Protein 5C94 (pdb70)

Solvent-accessible surface area: 6819 Å² total; per-residue (Å²): 80,144,66,39,126,93,58,70,95,100,6,103,44,47,135,72,74,69,10,54,0,1,83,58,107,85,114,25,101,44,141,10,90,0,22,33,5,39,20,84,77,45,51,55,20,1,0,0,10,12,94,41,63,92,3,118,14,0,1,18,94,58,113,78,46,84,97,57,96,29,82,3,30,112,48,48,140,21,3,9,114,73,72,164,49,86,81,88,21,43,0,0,15,14,92,135,19,98,97,62,2,58,33,55,2,71,47,56,7,69,136,58,26,65,115,184

Foldseek 3Di:
DVQDDVDDWDWADKDKDWWFWALDPVDRHHIWMWIWIATPNFIDTWKIKDLDQRTFKIWDAGPVRDIDIFGWDRWDWFFWDDDVDTGIMTMTTTPPHDPVRNVVVVVVRVVTTDGD

Sequence (116 aa):
GPLGSNNELMPHGVKTKACVAGVDQAHCSVESKCYYTSISGSSVVAAITSSNPNLKVASFLNEAGNQIYVDLDPPCKFGMKVGDKVEVVYLYFIKNTRSIVRGMMVLGAISNNVVVLQ

Nearest PDB structures (foldseek):
  5c94-assembly1_A-2  TM=1.009E+00  e=5.468E-21  Avian infectious bronchitis virus (strain M41)
  3ee7-assembly2_D  TM=8.877E-01  e=2.334E-08  Severe acute respiratory syndrome-related coronavirus
  5ym8-assembly2_B  TM=8.762E-01  e=4.817E-08  Porcine coronavirus HKU15
  5ym6-assembly1_B  TM=8.555E-01  e=6.570E-08  Porcine coronavirus HKU15
  5ym6-assembly2_C  TM=8.459E-01  e=1.504E-07  Porcine coronavirus HKU15

Organism: Avian infectious bronchitis virus (strain M41) (NCBI:txid11127)

InterPro domains:
  IPR001205 RNA-directed RNA polymerase, C-terminal domain [PF00680] (4425-4705)
  IPR002589 Macro domain [PF01661] (1042-1148)
  IPR002589 Macro domain [PS51154] (1005-1181)
  IPR002589 Macro domain [SM00506] (1017-1149)
  IPR007094 RNA-directed RNA polymerase, catalytic domain [PS50507] (4550-4712)
  IPR008740 Peptidase C30, coronavirus [PF05409] (2810-3098)
  IPR008740 Peptidase C30, coronavirus [PS51442] (2782-3088)
  IPR009003 Peptidase S1, PA c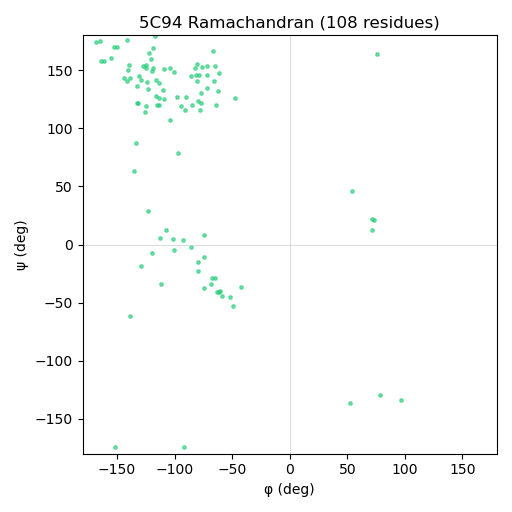lan [SSF50494] (2782-3085)
  IPR009461 Non-structural protein NSP16, coronavirus-like [PF06460] (6330-6630)
  IPR009466 Non-structural protein 14, coronavirus [PF06471] (5471-5988)
  IPR009469 RNA-dependent RNA polymerase, N-terminal, coronavirus [PF06478] (3949-4305)
  IPR013016 Peptidase C16, coronavirus [PF08715] (1176-1477)
  IPR013016 Peptidase C16, coronavirus [PS51124] (1238-1499)
  IPR014822 Non-structural protein NSP9, coronavirus [PF08710] (3675-3785)
  IPR014822 Non-structural protein NSP9, coronavirus [PS51951] (3675-3785)
  IPR014828 Non-structural protein NSP7, coronavirus [PF08716] (3382-3464)
  IPR014828 Non-structural protein NSP7, coronavirus [PS51949] (3382-3464)
  IPR014829 Non-structural protein NSP8, coronavirus [PF08717] (3465-3674)
  IPR014829 Non-structural protein NSP8, coronavirus [PS51950] (3465-3674)
  IPR018995 RNA synthesis protein NSP10, coronavirus [PF09401] (3798-3920)

B-factor: mean 34.85, std 22.35, range [10.0, 167.88]

Radius of gyration: 14.42 Å; Cα contacts (8 Å, |Δi|>4): 240; chains: 1; bounding box: 27×42×38 Å

Secondary structure (DSSP, 8-state):
-TT-BTB----EEEEEEEEEEESSGGG--EEEEEEEEEETTEEEEEEEEES-S---EEEEE-TTS-EEEEEBPPPEEEEEEETTEEEEEEEEEBTT--HHHHHHHHHHHGGGEEE-

CATH classification: 2.40.10.250

Structure (mmCIF, N/CA/C/O backbone):
data_5C94
#
_entry.id   5C94
#
_cell.length_a   123.426
_cell.length_b   123.426
_cell.length_c   123.426
_cell.angle_alpha   90.000
_cell.angle_beta   90.000
_cell.angle_gamma   90.000
#
_symmetry.space_group_name_H-M   'I 4 3 2'
#
loop_
_entity.id
_entity.type
_entity.pdbx_description
1 polymer 'Non-structural protein 9'
2 non-polymer DI(HYDROXYETHYL)ETHER
3 non-polymer GLYCEROL
4 water water
#
loop_
_atom_site.group_PDB
_atom_site.id
_atom_site.type_symbol
_atom_site.label_atom_id
_atom_site.label_alt_id
_atom_site.label_comp_id
_atom_site.label_asym_id
_atom_site.label_entity_id
_atom_site.label_seq_id
_atom_site.pdbx_PDB_ins_code
_atom_site.Cartn_x
_atom_site.Cartn_y
_atom_site.Cartn_z
_atom_site.occupancy
_atom_site.B_iso_or_equiv
_atom_site.auth_seq_id
_atom_site.auth_comp_id
_atom_site.auth_asym_id
_atom_site.auth_atom_id
_atom_site.pdbx_PDB_model_num
ATOM 1 N N . GLY A 1 1 ? 18.475 78.680 86.054 1.00 51.22 -4 GLY A N 1
ATOM 2 C CA . GLY A 1 1 ? 17.162 78.564 85.446 1.00 54.41 -4 GLY A CA 1
ATOM 3 C C . GLY A 1 1 ? 17.148 79.201 84.072 1.00 55.14 -4 GLY A C 1
ATOM 4 O O . GLY A 1 1 ? 18.194 79.640 83.596 1.00 50.61 -4 GLY A O 1
ATOM 5 N N . PRO A 1 2 ? 15.965 79.253 83.433 1.00 58.23 -3 PRO A N 1
ATOM 6 C CA . PRO A 1 2 ? 15.745 79.847 82.106 1.00 52.47 -3 PRO A CA 1
ATOM 7 C C . PRO A 1 2 ? 16.457 81.184 81.861 1.00 48.06 -3 PRO A C 1
ATOM 8 O O . PRO A 1 2 ? 16.921 81.401 80.738 1.00 39.59 -3 PRO A O 1
ATOM 12 N N . LEU A 1 3 ? 16.550 82.051 82.872 1.00 46.46 -2 LEU A N 1
ATOM 13 C CA . LEU A 1 3 ? 17.197 83.355 82.686 1.00 54.92 -2 LEU A CA 1
ATOM 14 C C . LEU A 1 3 ? 18.634 83.416 83.229 1.00 61.06 -2 LEU A C 1
ATOM 15 O O . LEU A 1 3 ? 19.258 84.483 83.220 1.00 60.56 -2 LEU A O 1
ATOM 20 N N . GLY A 1 4 ? 19.146 82.283 83.707 1.00 71.04 -1 GLY A N 1
ATOM 21 C CA . GLY A 1 4 ? 20.574 82.128 83.939 1.00 89.57 -1 GLY A CA 1
ATOM 22 C C . GLY A 1 4 ? 21.139 82.354 85.332 1.00 110.64 -1 GLY A C 1
ATOM 23 O O . GLY A 1 4 ? 20.594 81.867 86.322 1.00 105.69 -1 GLY A O 1
ATOM 24 N N . SER A 1 5 ? 22.242 83.105 85.374 1.00 143.02 0 SER A N 1
ATOM 25 C CA . SER A 1 5 ? 23.130 83.270 86.537 1.00 155.66 0 SER A CA 1
ATOM 26 C C . SER A 1 5 ? 22.865 83.609 88.005 1.00 163.16 0 SER A C 1
ATOM 27 O O . SER A 1 5 ? 23.308 82.899 88.911 1.00 164.81 0 SER A O 1
ATOM 30 N N . ASN A 1 6 ? 22.148 84.706 88.239 1.00 165.05 1 ASN A N 1
ATOM 31 C CA . ASN A 1 6 ? 21.674 85.030 89.579 1.00 164.19 1 ASN A CA 1
ATOM 32 C C . ASN A 1 6 ? 20.191 85.094 89.220 1.00 165.01 1 ASN A C 1
ATOM 33 O O . ASN A 1 6 ? 19.423 85.833 89.838 1.00 167.88 1 ASN A O 1
ATOM 35 N N . ASN A 1 7 ? 19.823 84.314 88.199 1.00 159.23 2 ASN A N 1
ATOM 36 C CA . ASN A 1 7 ? 18.450 84.135 87.748 1.00 151.25 2 ASN A CA 1
ATOM 37 C C . ASN A 1 7 ? 17.833 85.570 87.511 1.00 112.31 2 ASN A C 1
ATOM 38 O O . ASN A 1 7 ? 18.551 86.375 86.906 1.00 110.80 2 ASN A O 1
ATOM 40 N N . GLU A 1 8 ? 16.604 85.965 87.888 1.00 98.39 3 GLU A N 1
ATOM 41 C CA . GLU A 1 8 ? 15.527 85.199 88.503 1.00 86.14 3 GLU A CA 1
ATOM 42 C C . GLU A 1 8 ? 14.134 85.475 87.987 1.00 82.07 3 GLU A C 1
ATOM 43 O O . GLU A 1 8 ? 13.477 84.590 87.437 1.00 82.04 3 GLU A O 1
ATOM 45 N N . LEU A 1 9 ? 13.702 86.720 88.150 1.00 75.12 4 LEU A N 1
ATOM 46 C CA . LEU A 1 9 ? 12.281 87.056 88.107 1.00 63.19 4 LEU A CA 1
ATOM 47 C C . LEU A 1 9 ? 11.868 87.410 86.677 1.00 56.00 4 LEU A C 1
ATOM 48 O O . LEU A 1 9 ? 12.345 88.396 86.113 1.00 58.13 4 LEU A O 1
ATOM 53 N N . MET A 1 10 ? 10.986 86.604 86.085 1.00 43.64 5 MET A N 1
ATOM 54 C CA . MET A 1 10 ? 10.658 86.815 84.678 1.00 49.34 5 MET A CA 1
ATOM 55 C C . MET A 1 10 ? 9.477 87.754 84.476 1.00 48.61 5 MET A C 1
ATOM 56 O O . MET A 1 10 ? 8.397 87.576 85.053 1.00 48.29 5 MET A O 1
ATOM 61 N N . PRO A 1 11 ? 9.702 88.773 83.650 1.00 45.16 6 PRO A N 1
ATOM 62 C CA . PRO A 1 11 ? 8.715 89.785 83.265 1.00 45.25 6 PRO A CA 1
ATOM 63 C C . PRO A 1 11 ? 7.757 89.270 82.183 1.00 45.91 6 PRO A C 1
ATOM 64 O O . PRO A 1 11 ? 8.141 88.476 81.322 1.00 44.67 6 PRO A O 1
ATOM 68 N N . HIS A 1 12 ? 6.509 89.720 82.240 1.00 41.52 7 HIS A N 1
ATOM 69 C CA . HIS A 1 12 ? 5.483 89.207 81.347 1.00 34.93 7 HIS A CA 1
ATOM 70 C C . HIS A 1 12 ? 4.785 90.305 80.560 1.00 33.44 7 HIS A C 1
ATOM 71 O O . HIS A 1 12 ? 4.156 91.210 81.133 1.00 39.84 7 HIS A O 1
ATOM 78 N N . GLY A 1 13 ? 4.903 90.216 79.240 1.00 25.48 8 GLY A N 1
ATOM 79 C CA . GLY A 1 13 ? 4.171 91.082 78.337 1.00 24.90 8 GLY A CA 1
ATOM 80 C C . GLY A 1 13 ? 4.748 92.472 78.287 1.00 24.08 8 GLY A C 1
ATOM 81 O O . GLY A 1 13 ? 5.541 92.856 79.141 1.00 29.43 8 GLY A O 1
ATOM 82 N N . VAL A 1 14 ? 4.365 93.220 77.264 1.00 27.10 9 VAL A N 1
ATOM 83 C CA . VAL A 1 14 ? 4.694 94.631 77.186 1.00 29.75 9 VAL A CA 1
ATOM 84 C C . VAL A 1 14 ? 3.406 95.345 76.847 1.00 32.55 9 VAL A C 1
ATOM 85 O O . VAL A 1 14 ? 2.773 95.044 75.846 1.00 33.08 9 VAL A O 1
ATOM 89 N N . LYS A 1 15 ? 3.008 96.277 77.700 1.00 35.45 10 LYS A N 1
ATOM 90 C CA . LYS A 1 15 ? 1.804 97.046 77.463 1.00 26.32 10 LYS A CA 1
ATOM 91 C C . LYS A 1 15 ? 2.114 98.532 77.337 1.00 27.69 10 LYS A C 1
ATOM 92 O O . LYS A 1 15 ? 3.211 98.991 77.655 1.00 22.77 10 LYS A O 1
ATOM 98 N N . THR A 1 16 ? 1.108 99.273 76.896 1.00 31.73 11 THR A N 1
ATOM 99 C CA . THR A 1 16 ? 1.243 100.667 76.523 1.00 23.67 11 THR A CA 1
ATOM 100 C C . THR A 1 16 ? 0.123 101.480 77.147 1.00 24.58 11 THR A C 1
ATOM 101 O O . THR A 1 16 ? -1.013 101.023 77.179 1.00 25.90 11 THR A O 1
ATOM 105 N N . LYS A 1 17 ? 0.443 102.656 77.690 1.00 25.42 12 LYS A N 1
ATOM 106 C CA . LYS A 1 17 ? -0.599 103.592 78.128 1.00 30.90 12 LYS A CA 1
ATOM 107 C C . LYS A 1 17 ? -0.050 105.024 78.118 1.00 31.58 12 LYS A C 1
ATOM 108 O O . LYS A 1 17 ? 1.165 105.230 78.101 1.00 28.60 12 LYS A O 1
ATOM 114 N N . ALA A 1 18 ? -0.940 106.011 78.098 1.00 23.75 13 ALA A N 1
ATOM 115 C CA . ALA A 1 18 ? -0.485 107.391 78.127 1.00 20.92 13 ALA A CA 1
ATOM 116 C C . ALA A 1 18 ? 0.051 107.723 79.496 1.00 24.33 13 ALA A C 1
ATOM 117 O O . ALA A 1 18 ? -0.344 107.121 80.496 1.00 26.00 13 ALA A O 1
ATOM 119 N N . CYS A 1 19 ? 0.964 108.686 79.522 1.00 25.26 14 CYS A N 1
ATOM 120 C CA . CYS A 1 19 ? 1.457 109.272 80.755 1.00 19.34 14 CYS A CA 1
ATOM 121 C C . CYS A 1 19 ? 1.876 110.674 80.421 1.00 20.51 14 CYS A C 1
ATOM 122 O O . CYS A 1 19 ? 1.689 111.121 79.293 1.00 27.02 14 CYS A O 1
ATOM 125 N N . VAL A 1 20 ? 2.466 111.360 81.394 1.00 25.10 15 VAL A N 1
ATOM 126 C CA . VAL A 1 20 ? 2.959 112.713 81.180 1.00 23.43 15 VAL A CA 1
ATOM 127 C C . VAL A 1 20 ? 4.431 112.768 81.560 1.00 22.34 15 VAL A C 1
ATOM 128 O O . VAL A 1 20 ? 4.897 111.977 82.369 1.00 29.14 15 VAL A O 1
ATOM 132 N N . ALA A 1 21 ? 5.156 113.707 80.966 1.00 21.47 16 ALA A N 1
ATOM 133 C CA . ALA A 1 21 ? 6.582 113.852 81.198 1.00 19.50 16 ALA A CA 1
ATOM 134 C C . ALA A 1 21 ? 6.932 115.319 81.032 1.00 25.99 16 ALA A C 1
ATOM 135 O O . ALA A 1 21 ? 6.098 116.107 80.584 1.00 26.79 16 ALA A O 1
ATOM 137 N N . GLY A 1 22 ? 8.156 115.687 81.402 1.00 25.98 17 GLY A N 1
ATOM 138 C CA . GLY A 1 22 ? 8.572 117.078 81.384 1.00 28.64 17 GLY A CA 1
ATOM 139 C C . GLY A 1 22 ? 10.078 117.227 81.491 1.00 31.21 17 GLY A C 1
ATOM 140 O O . GLY A 1 22 ? 10.797 116.230 81.655 1.00 24.63 17 GLY A O 1
ATOM 141 N N . VAL A 1 23 ? 10.574 118.458 81.382 1.00 24.01 18 VAL A N 1
ATOM 142 C CA . VAL A 1 23 ? 12.006 118.657 81.539 1.00 29.90 18 VAL A CA 1
ATOM 143 C C . VAL A 1 23 ? 12.402 118.673 83.029 1.00 30.22 18 VAL A C 1
ATOM 144 O O . VAL A 1 23 ? 13.570 118.535 83.364 1.00 29.57 18 VAL A O 1
ATOM 148 N N . ASP A 1 24 ? 11.421 118.828 83.913 1.00 24.82 19 ASP A N 1
ATOM 149 C CA . ASP A 1 24 ? 11.615 118.586 85.341 1.00 22.51 19 ASP A CA 1
ATOM 150 C C . ASP A 1 24 ? 10.288 118.171 85.981 1.00 26.03 19 ASP A C 1
ATOM 151 O O . ASP A 1 24 ? 9.227 118.283 85.353 1.00 23.82 19 ASP A O 1
ATOM 156 N N . GLN A 1 25 ? 10.339 117.723 87.234 1.00 22.27 20 GLN A N 1
ATOM 157 C CA . GLN A 1 25 ? 9.158 117.169 87.893 1.00 20.60 20 GLN A CA 1
ATOM 158 C C . GLN A 1 25 ? 8.025 118.181 88.103 1.00 27.54 20 GLN A C 1
ATOM 159 O O . GLN A 1 25 ? 6.841 117.818 88.159 1.00 30.27 20 GLN A O 1
ATOM 165 N N . ALA A 1 26 ? 8.365 119.440 88.248 1.00 27.68 21 ALA A N 1
ATOM 166 C CA . ALA A 1 26 ? 7.372 120.463 88.419 1.00 24.76 21 ALA A CA 1
ATOM 167 C C . ALA A 1 26 ? 6.636 120.796 87.129 1.00 28.23 21 ALA A C 1
ATOM 168 O O . ALA A 1 26 ? 5.640 121.434 87.142 1.00 29.05 21 ALA A O 1
ATOM 170 N N . HIS A 1 27 ? 7.129 120.303 86.017 1.00 28.04 22 HIS A N 1
ATOM 171 C CA . HIS A 1 27 ? 6.568 120.642 84.728 1.00 32.32 22 HIS A CA 1
ATOM 172 C C . HIS A 1 27 ? 6.400 119.420 83.826 1.00 30.59 22 HIS A C 1
ATOM 173 O O . HIS A 1 27 ? 7.008 119.348 82.806 1.00 36.91 22 HIS A O 1
ATOM 180 N N . CYS A 1 28 ? 5.566 118.472 84.214 1.00 30.31 23 CYS A N 1
ATOM 181 C CA . CYS A 1 28 ? 5.332 117.269 83.414 1.00 27.40 23 CYS A CA 1
ATOM 182 C C . CYS A 1 28 ? 4.071 117.537 82.613 1.00 28.97 23 CYS A C 1
ATOM 183 O O . CYS A 1 28 ? 2.988 117.060 82.954 1.00 33.18 23 CYS A O 1
ATOM 186 N N . SER A 1 29 ? 4.214 118.305 81.546 1.00 25.79 24 SER A N 1
ATOM 187 C CA . SER A 1 29 ? 3.068 118.747 80.778 1.00 20.59 24 SER A CA 1
ATOM 188 C C . SER A 1 29 ? 3.038 118.140 79.387 1.00 24.68 24 SER A C 1
ATOM 189 O O . SER A 1 29 ? 2.195 118.508 78.565 1.00 35.83 24 SER A O 1
ATOM 192 N N . VAL A 1 30 ? 3.973 117.232 79.117 1.00 18.80 25 VAL A N 1
ATOM 193 C CA . VAL A 1 30 ? 4.088 116.640 77.799 1.00 23.71 25 VAL A CA 1
ATOM 194 C C . VAL A 1 30 ? 3.530 115.226 77.765 1.00 28.38 25 VAL A C 1
ATOM 195 O O . VAL A 1 30 ? 4.152 114.296 78.296 1.00 24.31 25 VAL A O 1
ATOM 199 N N . GLU A 1 31 ? 2.368 115.065 77.134 1.00 28.66 26 GLU A N 1
ATOM 200 C CA . GLU A 1 31 ? 1.729 113.753 77.049 1.00 25.36 26 GLU A CA 1
ATOM 201 C C . GLU A 1 31 ? 2.641 112.834 76.280 1.00 23.94 26 GLU A C 1
ATOM 202 O O . GLU A 1 31 ? 3.156 113.206 75.232 1.00 23.30 26 GLU A O 1
ATOM 208 N N . SER A 1 32 ? 2.865 111.647 76.827 1.00 22.54 27 SER A N 1
ATOM 209 C CA . SER A 1 32 ? 3.777 110.701 76.228 1.00 18.68 27 SER A CA 1
ATOM 210 C C . SER A 1 32 ? 3.208 109.313 76.381 1.00 19.94 27 SER A C 1
ATOM 211 O O . SER A 1 32 ? 2.165 109.123 76.999 1.00 26.65 27 SER A O 1
ATOM 214 N N . LYS A 1 33 ? 3.912 108.357 75.797 1.00 23.26 28 LYS A N 1
ATOM 215 C CA . LYS A 1 33 ? 3.537 106.957 75.799 1.00 28.88 28 LYS A CA 1
ATOM 216 C C . LYS A 1 33 ? 4.509 106.182 76.699 1.00 27.54 28 LYS A C 1
ATOM 217 O O . LYS A 1 33 ? 5.729 106.261 76.502 1.00 25.14 28 LYS A O 1
ATOM 223 N N . CYS A 1 34 ? 4.000 105.450 77.688 1.00 17.71 29 CYS A N 1
ATOM 224 C CA . CYS A 1 34 ? 4.903 104.632 78.492 1.00 26.80 29 CYS A CA 1
ATOM 225 C C . CYS A 1 34 ? 4.736 103.128 78.228 1.00 24.59 29 CYS A C 1
ATOM 226 O O . CYS A 1 34 ? 3.674 102.655 77.846 1.00 23.92 29 CYS A O 1
ATOM 229 N N . TYR A 1 35 ? 5.825 102.392 78.404 1.00 27.15 30 TYR A N 1
ATOM 230 C CA . TYR A 1 35 ? 5.840 100.954 78.203 1.00 16.49 30 TYR A CA 1
ATOM 231 C C . TYR A 1 35 ? 5.990 100.300 79.566 1.00 24.67 30 TYR A C 1
ATOM 232 O O . TYR A 1 35 ? 6.837 100.707 80.374 1.00 20.07 30 TYR A O 1
ATOM 241 N N . TYR A 1 36 ? 5.161 99.300 79.836 1.00 20.68 31 TYR A N 1
ATOM 242 C CA . TYR A 1 36 ? 5.296 98.589 81.091 1.00 21.88 31 TYR A CA 1
ATOM 243 C C . TYR A 1 36 ? 5.089 97.090 80.943 1.00 25.42 31 TYR A C 1
ATOM 244 O O . TYR A 1 36 ? 4.379 96.591 80.053 1.00 23.59 31 TYR A O 1
ATOM 253 N N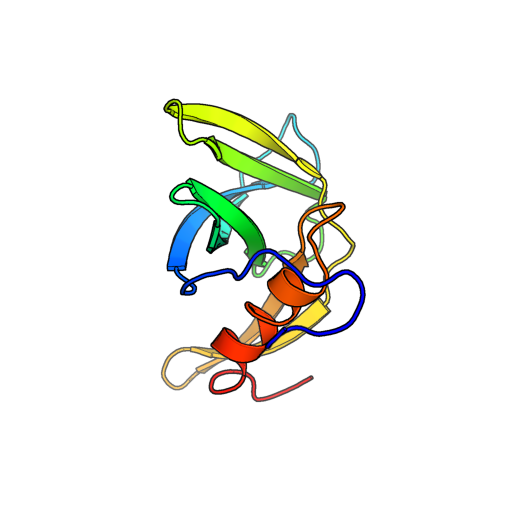 . THR A 1 37 ? 5.758 96.360 81.813 1.00 21.55 32 THR A N 1
ATOM 254 C CA . THR A 1 37 ? 5.612 94.932 81.811 1.00 21.58 32 THR A CA 1
ATOM 255 C C . THR A 1 37 ? 5.007 94.514 83.143 1.00 28.38 32 THR A C 1
ATOM 256 O O . THR A 1 37 ? 4.700 95.360 83.994 1.00 28.75 32 THR A O 1
ATOM 260 N N . SER A 1 38 ? 4.793 93.219 83.317 1.00 26.16 33 SER A N 1
ATOM 261 C CA . SER A 1 38 ? 4.257 92.730 84.575 1.00 20.87 33 SER A CA 1
ATOM 262 C C . SER A 1 38 ? 5.294 91.836 85.246 1.00 30.16 33 SER A C 1
ATOM 263 O O . SER A 1 38 ? 5.823 90.908 84.621 1.00 24.20 33 SER A O 1
ATOM 266 N N . ILE A 1 39 ? 5.597 92.117 86.509 1.00 26.26 34 ILE A N 1
ATOM 267 C CA . ILE A 1 39 ? 6.521 91.278 87.261 1.00 23.87 34 ILE A CA 1
ATOM 268 C C . ILE A 1 39 ? 5.945 90.959 88.634 1.00 31.10 34 ILE A C 1
ATOM 269 O O . ILE A 1 39 ? 5.648 91.873 89.404 1.00 32.64 34 ILE A O 1
ATOM 274 N N . SER A 1 40 ? 5.782 89.668 88.930 1.00 35.55 35 SER A N 1
ATOM 275 C CA . SER A 1 40 ? 5.134 89.222 90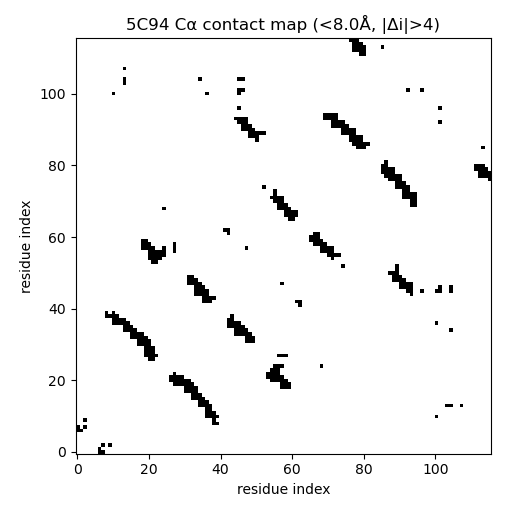.172 1.00 39.19 35 SER A CA 1
ATOM 276 C C . SER A 1 40 ? 3.744 89.829 90.372 1.00 39.08 35 SER A C 1
ATOM 277 O O . SER A 1 40 ? 3.420 90.314 91.464 1.00 38.28 35 SER A O 1
ATOM 280 N N . GLY A 1 41 ? 2.949 89.812 89.301 1.00 35.38 36 GLY A N 1
ATOM 281 C CA . GLY A 1 41 ? 1.576 90.288 89.313 1.00 34.57 36 GLY A CA 1
ATOM 282 C C . GLY A 1 41 ? 1.425 91.790 89.417 1.00 37.90 36 GLY A C 1
ATOM 283 O O . GLY A 1 41 ? 0.334 92.305 89.663 1.00 43.52 36 GLY A O 1
ATOM 284 N N . SER A 1 42 ? 2.528 92.499 89.226 1.00 36.49 37 SER A N 1
ATOM 285 C CA . SER A 1 42 ? 2.523 93.939 89.387 1.00 35.65 37 SER A CA 1
ATOM 286 C C . SER A 1 42 ? 3.138 94.610 88.178 1.00 31.43 37 SER A C 1
ATOM 28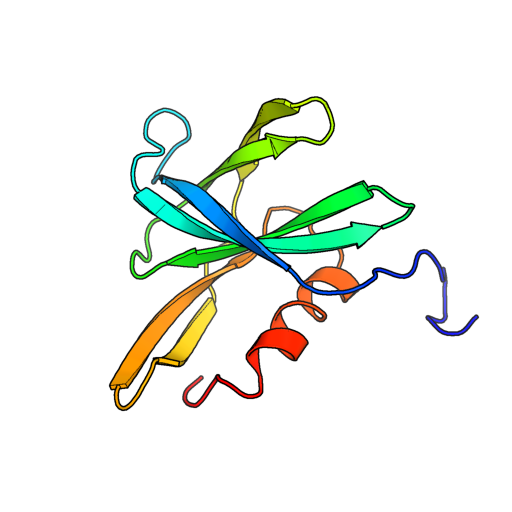7 O O . SER A 1 42 ? 4.101 94.103 87.603 1.00 29.19 37 SER A O 1
ATOM 290 N N . SER A 1 43 ? 2.553 95.744 87.799 1.00 30.42 38 SER A N 1
ATOM 291 C CA . SER A 1 43 ? 3.003 96.538 86.668 1.00 30.82 38 SER A CA 1
ATOM 292 C C . SER A 1 43 ? 4.322 97.230 86.987 1.00 28.19 38 SER A C 1
ATOM 293 O O . SER A 1 43 ? 4.477 97.793 88.063 1.00 29.09 38 SER A O 1
ATOM 296 N N . VAL A 1 44 ? 5.270 97.174 86.052 1.00 26.48 39 VAL A N 1
ATOM 297 C CA . VAL A 1 44 ? 6.540 97.881 86.176 1.00 17.99 39 VAL A CA 1
ATOM 298 C C . VAL A 1 44 ? 6.750 98.763 84.935 1.00 24.36 39 VAL A C 1
ATOM 299 O O . VAL A 1 44 ? 6.857 98.253 83.819 1.00 31.33 39 VAL A O 1
ATOM 303 N N . VAL A 1 45 ? 6.753 100.085 85.118 1.00 16.90 40 VAL A N 1
ATOM 304 C CA . VAL A 1 45 ? 6.980 100.987 83.996 1.00 19.12 40 VAL A CA 1
ATOM 305 C C . VAL A 1 45 ? 8.478 101.009 83.663 1.00 28.49 40 VAL A C 1
ATOM 306 O O . VAL A 1 45 ? 9.326 101.181 84.544 1.00 24.87 40 VAL A O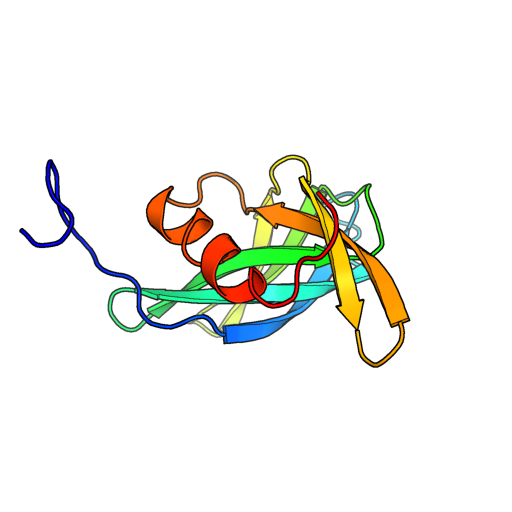 1
ATOM 310 N N . ALA A 1 46 ? 8.785 100.822 82.381 1.00 27.32 41 ALA A N 1
ATOM 311 C CA . ALA A 1 46 ? 10.151 100.604 81.914 1.00 20.48 41 ALA A CA 1
ATOM 312 C C . ALA A 1 46 ? 10.718 101.757 81.074 1.00 22.15 41 ALA A C 1
ATOM 313 O O . ALA A 1 46 ? 11.927 102.040 81.091 1.00 17.29 41 ALA A O 1
ATOM 315 N N . ALA A 1 47 ? 9.844 102.405 80.313 1.00 16.66 42 ALA A N 1
ATOM 316 C CA . ALA A 1 47 ? 10.293 103.377 79.335 1.00 21.14 42 ALA A CA 1
ATOM 317 C C . ALA A 1 47 ? 9.164 104.295 78.918 1.00 19.98 42 ALA A C 1
ATOM 318 O O . ALA A 1 47 ? 7.993 103.947 79.068 1.00 16.59 42 ALA A O 1
ATOM 320 N N . ILE A 1 48 ? 9.511 105.476 78.412 1.00 13.10 43 ILE A N 1
ATOM 321 C CA . ILE A 1 48 ? 8.513 106.306 77.743 1.00 18.44 43 ILE A CA 1
ATOM 322 C C . ILE A 1 48 ? 9.036 106.691 76.365 1.00 16.74 43 ILE A C 1
ATOM 323 O O . ILE A 1 48 ? 10.249 106.691 76.142 1.00 18.71 43 ILE A O 1
ATOM 328 N N . THR A 1 49 ? 8.124 106.956 75.431 1.00 12.98 44 THR A N 1
ATOM 329 C CA . THR A 1 49 ? 8.507 107.516 74.137 1.00 15.80 44 THR A CA 1
ATOM 330 C C . THR A 1 49 ? 7.864 108.880 73.886 1.00 23.09 44 THR A C 1
ATOM 331 O O . THR A 1 49 ? 6.775 109.186 74.396 1.00 21.55 44 THR A O 1
ATOM 335 N N . SER A 1 50 ? 8.544 109.694 73.086 1.00 20.25 45 SER A N 1
ATOM 336 C CA . SER A 1 50 ? 8.099 111.053 72.843 1.00 22.14 45 SER A CA 1
ATOM 337 C C . SER A 1 50 ? 8.781 111.653 71.628 1.00 22.38 45 SER A C 1
ATOM 338 O O . SER A 1 50 ? 9.857 111.209 71.235 1.00 25.51 45 SER A O 1
ATOM 341 N N . SER A 1 51 ? 8.160 112.672 71.046 1.00 24.26 46 SER A N 1
ATOM 342 C CA . SER A 1 51 ? 8.790 113.433 69.965 1.00 25.22 46 SER A CA 1
ATOM 343 C C . SER A 1 51 ? 9.785 114.425 70.547 1.00 21.66 46 SER A C 1
ATOM 344 O O . SER A 1 51 ? 10.704 114.885 69.876 1.00 27.75 46 SER A O 1
ATOM 347 N N . ASN A 1 52 ? 9.563 114.763 71.809 1.00 19.16 47 ASN A N 1
ATOM 348 C CA . ASN A 1 52 ? 10.402 115.682 72.561 1.00 21.88 47 ASN A CA 1
ATOM 349 C C . ASN A 1 52 ? 11.691 115.006 73.080 1.00 22.62 47 ASN A C 1
ATOM 350 O O . ASN A 1 52 ? 11.625 114.010 73.803 1.00 21.90 47 ASN A O 1
ATOM 355 N N . PRO A 1 53 ? 12.863 115.556 72.721 1.00 14.35 48 PRO A N 1
ATOM 356 C CA . PRO A 1 53 ? 14.176 115.040 73.149 1.00 20.57 48 PRO A CA 1
ATOM 357 C C . PRO A 1 53 ? 14.678 115.561 74.503 1.00 22.90 48 PRO A C 1
ATOM 358 O O . PRO A 1 53 ? 15.747 115.144 74.952 1.00 22.29 48 PRO A O 1
ATOM 362 N N . ASN A 1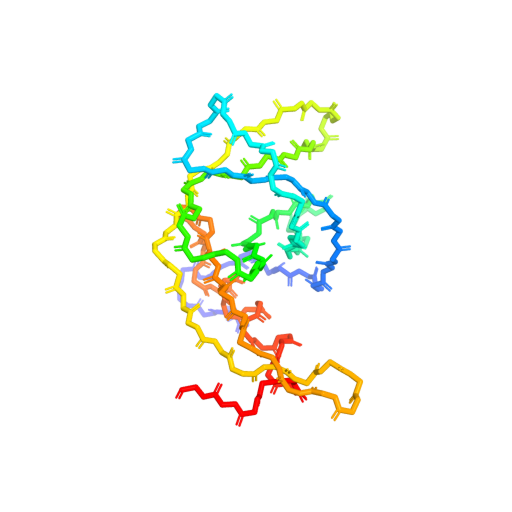 54 ? 13.932 116.444 75.154 1.00 23.26 49 ASN A N 1
ATOM 363 C CA . ASN A 1 54 ? 14.470 117.106 76.337 1.00 26.62 49 ASN A CA 1
ATOM 364 C C . ASN A 1 54 ? 13.891 116.658 77.657 1.00 29.25 49 ASN A C 1
ATOM 365 O O . ASN A 1 54 ? 14.116 117.315 78.677 1.00 36.80 49 ASN A O 1
ATOM 370 N N . LEU A 1 55 ? 13.148 115.556 77.645 1.00 21.11 50 LEU A N 1
ATOM 371 C CA . LEU A 1 55 ? 12.447 115.115 78.841 1.00 16.42 50 LEU A CA 1
ATOM 372 C C . LEU A 1 55 ? 13.415 114.564 79.883 1.00 24.35 50 LEU A C 1
ATOM 373 O O . LEU A 1 55 ? 14.449 113.978 79.535 1.00 23.43 50 LEU A O 1
ATOM 378 N N . LYS A 1 56 ? 13.099 114.777 81.150 1.00 20.73 51 LYS A N 1
ATOM 379 C CA . LYS A 1 56 ? 13.910 114.293 82.245 1.00 14.72 51 LYS A CA 1
ATOM 380 C C . LYS A 1 56 ? 13.170 113.528 83.303 1.00 22.36 51 LYS A C 1
ATOM 381 O O . LYS A 1 56 ? 13.759 112.848 84.072 1.00 31.13 51 LYS A O 1
ATOM 387 N N . VAL A 1 57 ? 11.870 113.677 83.353 1.00 22.87 52 VAL A N 1
ATOM 388 C CA . VAL A 1 57 ? 11.047 113.117 84.435 1.00 25.42 52 VAL A CA 1
ATOM 389 C C . VAL A 1 57 ? 9.737 112.605 83.822 1.00 28.02 52 VAL A C 1
ATOM 390 O O . VAL A 1 57 ? 9.174 113.232 82.916 1.00 24.44 52 VAL A O 1
ATOM 394 N N . ALA A 1 58 ? 9.247 111.467 84.295 1.00 25.46 53 ALA A N 1
ATOM 395 C CA . ALA A 1 58 ? 7.947 110.984 83.839 1.00 22.26 53 ALA A CA 1
ATOM 396 C C . ALA A 1 58 ? 7.014 110.843 85.021 1.00 27.47 53 ALA A C 1
ATOM 397 O O . ALA A 1 58 ? 7.458 110.759 86.178 1.00 27.27 53 ALA A O 1
ATOM 399 N N . SER A 1 59 ? 5.716 110.817 84.734 1.00 24.01 54 SER A N 1
ATOM 400 C CA . SER A 1 59 ? 4.730 110.694 85.801 1.00 23.80 54 SER A CA 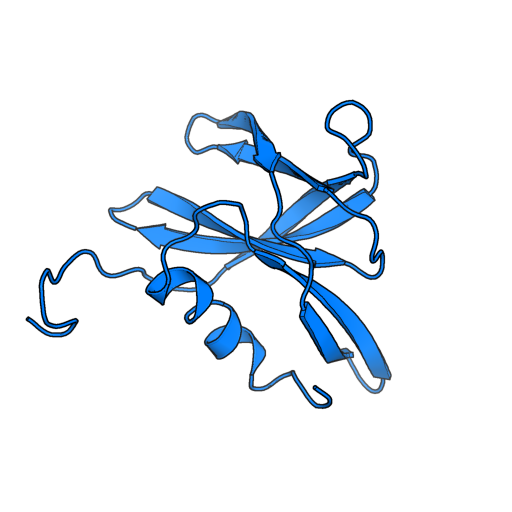1
ATOM 401 C C . SER A 1 59 ? 3.528 109.845 85.407 1.00 22.84 54 SER A C 1
ATOM 402 O O . SER A 1 59 ? 3.050 109.877 84.264 1.00 25.78 54 SER A O 1
ATOM 405 N N . PHE A 1 60 ? 3.045 109.086 86.378 1.00 25.21 55 PHE A N 1
ATOM 406 C CA . PHE A 1 60 ? 1.927 108.180 86.161 1.00 32.24 55 PHE A CA 1
ATOM 407 C C . PHE A 1 60 ? 1.395 107.651 87.498 1.00 36.61 55 PHE A C 1
ATOM 408 O O . PHE A 1 60 ? 1.962 107.926 88.571 1.00 31.07 55 PHE A O 1
ATOM 416 N N . LEU A 1 61 ? 0.312 106.906 87.465 1.00 42.92 56 LEU A N 1
ATOM 417 C CA . LEU A 1 61 ? -0.206 106.273 88.669 1.00 41.94 56 LEU A CA 1
ATOM 418 C C . LEU A 1 61 ? 0.464 104.952 88.907 1.00 46.23 56 LEU A C 1
ATOM 419 O O . LEU A 1 61 ? 0.775 104.272 87.980 1.00 58.04 56 LEU A O 1
ATOM 424 N N . ASN A 1 62 ? 0.684 104.595 90.155 1.00 46.05 57 ASN A N 1
ATOM 425 C CA . ASN A 1 62 ? 1.207 103.287 90.494 1.00 48.40 57 ASN A CA 1
ATOM 426 C C . ASN A 1 62 ? 0.123 102.256 90.763 1.00 62.50 57 ASN A C 1
ATOM 427 O O . ASN A 1 62 ? -1.052 102.529 90.550 1.00 56.08 57 ASN A O 1
ATOM 432 N N . GLU A 1 63 ? 0.528 101.064 91.204 1.00 78.72 58 GLU A N 1
ATOM 433 C CA . GLU A 1 63 ? -0.430 100.010 91.557 1.00 80.36 58 GLU A CA 1
ATOM 434 C C . GLU A 1 63 ? -1.496 100.490 92.536 1.00 77.16 58 GLU A C 1
ATOM 435 O O . GLU A 1 63 ? -2.689 100.241 92.347 1.00 78.41 58 GLU A O 1
ATOM 441 N N . ALA A 1 64 ? -1.057 101.205 93.565 1.00 68.05 59 ALA A N 1
ATOM 442 C CA . ALA A 1 64 ? -1.954 101.723 94.592 1.00 61.05 59 ALA A CA 1
ATOM 443 C C . ALA A 1 64 ? -2.788 102.909 94.117 1.00 62.78 59 ALA A C 1
ATOM 444 O O . ALA A 1 64 ? -3.449 103.555 94.922 1.00 66.16 59 ALA A O 1
ATOM 446 N N . GLY A 1 65 ? -2.739 103.213 92.824 1.00 62.15 60 GLY A N 1
ATOM 447 C CA . GLY A 1 65 ? -3.498 104.323 92.267 1.00 59.90 60 GLY A CA 1
ATOM 448 C C . GLY A 1 65 ? -2.997 105.708 92.650 1.00 53.95 60 GLY A C 1
ATOM 449 O O . GLY A 1 65 ? -3.744 106.687 92.575 1.00 52.01 60 GLY A O 1
ATOM 450 N N . ASN A 1 66 ? -1.727 105.794 93.043 1.00 47.86 61 ASN A N 1
ATOM 451 C CA . ASN A 1 66 ? -1.124 107.057 93.463 1.00 44.58 61 ASN A CA 1
ATOM 452 C C . ASN A 1 66 ? -0.255 107.706 92.379 1.00 36.69 61 ASN A C 1
ATOM 453 O O . ASN A 1 66 ? 0.370 106.997 91.578 1.00 30.67 61 ASN A O 1
ATOM 458 N N . GLN A 1 67 ? -0.199 109.044 92.370 1.00 28.99 62 GLN A N 1
ATOM 459 C CA . GLN A 1 67 ? 0.646 109.789 91.417 1.00 32.83 62 GLN A CA 1
ATOM 460 C C . GLN A 1 67 ? 2.134 109.811 91.792 1.00 35.51 62 GLN A C 1
ATOM 461 O O . GLN A 1 67 ? 2.524 110.391 92.816 1.00 43.69 62 GLN A O 1
ATOM 467 N N . ILE A 1 68 ? 2.971 109.202 90.959 1.00 30.46 63 ILE A N 1
ATOM 468 C CA . ILE A 1 68 ? 4.401 109.195 91.253 1.00 33.52 63 ILE A CA 1
ATOM 469 C C . ILE A 1 68 ? 5.231 109.804 90.130 1.00 26.55 63 ILE A C 1
ATOM 470 O O . ILE A 1 68 ? 4.748 109.995 89.008 1.00 28.90 63 ILE A O 1
ATOM 475 N N . TYR A 1 69 ? 6.485 110.113 90.455 1.00 25.04 64 TYR A N 1
ATOM 476 C CA . TYR A 1 69 ? 7.442 110.659 89.502 1.00 23.21 64 TYR A CA 1
ATOM 477 C C . TYR A 1 69 ? 8.699 109.781 89.434 1.00 22.55 64 TYR A C 1
ATOM 478 O O . TYR A 1 69 ? 9.164 109.247 90.447 1.00 26.61 64 TYR A O 1
ATOM 487 N N . VAL A 1 70 ? 9.207 109.588 88.220 1.00 19.67 65 VAL A N 1
ATOM 488 C CA . VAL A 1 70 ? 10.433 108.819 88.003 1.00 17.86 65 VAL A CA 1
ATOM 489 C C . VAL A 1 70 ? 11.412 109.584 87.100 1.00 20.24 65 VAL A C 1
ATOM 490 O O . VAL A 1 70 ? 11.009 110.321 86.188 1.00 16.49 65 VAL A O 1
ATOM 494 N N . ASP A 1 71 ? 12.699 109.417 87.386 1.00 16.59 66 ASP A N 1
ATOM 495 C CA . ASP A 1 71 ? 13.768 109.985 86.573 1.00 18.66 66 ASP A CA 1
ATOM 496 C C . ASP A 1 71 ? 13.967 109.178 85.288 1.00 21.79 66 ASP A C 1
ATOM 497 O O . ASP A 1 71 ? 13.702 107.972 85.242 1.00 23.73 66 ASP A O 1
ATOM 502 N N . LEU A 1 72 ? 14.452 109.850 84.253 1.00 22.47 67 LEU A N 1
ATOM 503 C CA . LEU A 1 72 ? 14.711 109.215 82.968 1.00 24.21 67 LEU A CA 1
ATOM 504 C C . LEU A 1 72 ? 16.214 109.182 82.655 1.00 22.24 67 LEU A C 1
ATOM 505 O O . LEU A 1 72 ? 16.923 110.152 82.912 1.00 26.51 67 LEU A O 1
ATOM 510 N N . ASP A 1 73 ? 16.695 108.070 82.103 1.00 23.57 68 ASP A N 1
ATOM 511 C CA . ASP A 1 73 ? 18.016 108.042 81.485 1.00 23.57 68 ASP A CA 1
ATOM 512 C C . ASP A 1 73 ? 18.014 108.937 80.240 1.00 24.75 68 ASP A C 1
ATOM 513 O O . ASP A 1 73 ? 16.953 109.351 79.764 1.00 24.03 68 ASP A O 1
ATOM 518 N N . PRO A 1 74 ? 19.196 109.257 79.699 1.00 25.74 69 PRO A N 1
ATOM 519 C CA . PRO A 1 74 ? 19.102 110.008 78.436 1.00 20.42 69 PRO A CA 1
ATOM 520 C C . PRO A 1 74 ? 18.455 109.151 77.332 1.00 26.04 69 PRO A C 1
ATOM 521 O O . PRO A 1 74 ? 18.547 107.930 77.388 1.00 18.86 69 PRO A O 1
ATOM 525 N N . PRO A 1 75 ? 17.815 109.784 76.339 1.00 23.73 70 PRO A N 1
ATOM 526 C CA . PRO A 1 75 ? 17.027 109.025 75.367 1.00 25.75 70 PRO A CA 1
ATOM 527 C C . PRO A 1 75 ? 17.853 108.379 74.236 1.00 29.65 70 PRO A C 1
ATOM 528 O O . PRO A 1 75 ? 18.857 108.956 73.830 1.00 25.62 70 PRO A O 1
ATOM 532 N N . CYS A 1 76 ? 17.426 107.196 73.773 1.00 28.49 71 CYS A N 1
ATOM 533 C CA . CYS A 1 76 ? 17.828 106.608 72.487 1.00 25.93 71 CYS A CA 1
ATOM 534 C C . CYS A 1 76 ? 16.975 107.272 71.430 1.00 26.10 71 CYS A C 1
ATOM 535 O O . CYS A 1 76 ? 15.844 107.655 71.738 1.00 28.81 71 CYS A O 1
ATOM 538 N N . LYS A 1 77 ? 17.412 107.334 70.176 1.00 20.77 72 LYS A N 1
ATOM 539 C CA . LYS A 1 77 ? 16.446 107.728 69.166 1.00 29.83 72 LYS A CA 1
ATOM 540 C C . LYS A 1 77 ? 16.242 106.661 68.103 1.00 21.06 72 LYS A C 1
ATOM 541 O O . LYS A 1 77 ? 17.132 105.895 67.806 1.00 27.27 72 LYS A O 1
ATOM 547 N N . PHE A 1 78 ? 15.038 106.617 67.553 1.00 17.49 73 PHE A N 1
ATOM 548 C CA . PHE A 1 78 ? 14.690 105.647 66.522 1.00 24.53 73 PHE A CA 1
ATOM 549 C C . PHE A 1 78 ? 13.838 106.296 65.441 1.00 28.51 73 PHE A C 1
ATOM 550 O O . PHE A 1 78 ? 13.136 107.272 65.705 1.00 28.15 73 PHE A O 1
ATOM 558 N N . GLY A 1 79 ? 13.883 105.746 64.231 1.00 27.67 74 GLY A N 1
ATOM 559 C CA . GLY A 1 79 ? 12.841 106.024 63.261 1.00 30.00 74 GLY A CA 1
ATOM 560 C C . GLY A 1 79 ? 11.798 104.916 63.369 1.00 24.50 74 GLY A C 1
ATOM 561 O O . GLY A 1 79 ? 12.116 103.745 63.164 1.00 20.44 74 GLY A O 1
ATOM 562 N N . MET A 1 80 ? 10.558 105.264 63.694 1.00 18.19 75 MET A N 1
ATOM 563 C CA . MET A 1 80 ? 9.525 104.242 63.866 1.00 27.82 75 MET A CA 1
ATOM 564 C C . MET A 1 80 ? 8.399 104.358 62.850 1.00 41.60 75 MET A C 1
ATOM 565 O O . MET A 1 80 ? 7.983 105.465 62.496 1.00 44.12 75 MET A O 1
ATOM 570 N N . LYS A 1 81 ? 7.920 103.201 62.392 1.00 43.36 76 LYS A N 1
ATOM 571 C CA . LYS A 1 81 ? 6.724 103.103 61.558 1.00 45.81 76 LYS A CA 1
ATOM 572 C C . LYS A 1 81 ? 5.498 103.575 62.312 1.00 47.71 76 LYS A C 1
ATOM 573 O O . LYS A 1 81 ? 5.148 103.011 63.347 1.00 54.19 76 LYS A O 1
ATOM 579 N N . VAL A 1 82 ? 4.841 104.600 61.785 1.00 54.83 77 VAL A N 1
ATOM 580 C CA . VAL A 1 82 ? 3.571 105.089 62.320 1.00 54.08 77 VAL A CA 1
ATOM 581 C C . VAL A 1 82 ? 2.598 105.287 61.156 1.00 64.20 77 VAL A C 1
ATOM 582 O O . VAL A 1 82 ? 2.517 106.375 60.584 1.00 76.42 77 VAL A O 1
ATOM 586 N N . GLY A 1 83 ? 1.883 104.228 60.789 1.00 62.05 78 GLY A N 1
ATOM 587 C CA . GLY A 1 83 ? 1.029 104.269 59.615 1.00 65.69 78 GLY A CA 1
ATOM 588 C C . GLY A 1 83 ? 1.844 104.120 58.339 1.00 69.83 78 GLY A C 1
ATOM 589 O O . GLY A 1 83 ? 2.641 103.182 58.220 1.00 66.55 78 GLY A O 1
ATOM 590 N N . ASP A 1 84 ? 1.633 105.025 57.379 1.00 71.92 79 ASP A N 1
ATOM 591 C CA . ASP A 1 84 ? 2.480 105.111 56.183 1.00 76.70 79 ASP A CA 1
ATOM 592 C C . ASP A 1 84 ? 3.615 106.108 56.393 1.00 73.57 79 ASP A C 1
ATOM 593 O O . ASP A 1 84 ? 4.388 106.383 55.467 1.00 70.35 79 ASP A O 1
ATOM 598 N N . LYS A 1 85 ? 3.699 106.656 57.605 1.00 64.13 80 LYS A N 1
ATOM 599 C CA . LYS A 1 85 ? 4.725 107.645 57.928 1.00 57.64 80 LYS A CA 1
ATOM 600 C C . LYS A 1 85 ? 5.864 107.038 58.774 1.00 51.20 80 LYS A C 1
ATOM 601 O O . LYS A 1 85 ? 5.666 106.057 59.501 1.00 39.54 80 LYS A O 1
ATOM 603 N N . VAL A 1 86 ? 7.062 107.603 58.642 1.00 43.40 81 VAL A N 1
ATOM 604 C CA . VAL A 1 86 ? 8.179 107.238 59.504 1.00 31.23 81 VAL A CA 1
ATOM 605 C C . VAL A 1 86 ? 8.525 108.444 60.361 1.00 29.98 81 VAL A C 1
ATOM 606 O O . VAL A 1 86 ? 8.734 109.534 59.834 1.00 28.30 81 VAL A O 1
ATOM 610 N N . GLU A 1 87 ? 8.570 108.271 61.679 1.00 33.25 82 GLU A N 1
ATOM 611 C CA . GLU A 1 87 ? 8.864 109.407 62.551 1.00 36.64 82 GLU A CA 1
ATOM 612 C C . GLU A 1 87 ? 10.047 109.169 63.473 1.00 24.84 82 GLU A C 1
ATOM 613 O O . GLU A 1 87 ? 10.361 108.038 63.820 1.00 24.90 82 GLU A O 1
ATOM 619 N N . VAL A 1 88 ? 10.716 110.256 63.836 1.00 24.85 83 VAL A N 1
ATOM 620 C CA . VAL A 1 88 ? 11.754 110.215 64.842 1.00 29.44 83 VAL A CA 1
ATOM 621 C C . VAL A 1 88 ? 11.106 110.141 66.217 1.00 25.04 83 VAL A C 1
ATOM 622 O O . VAL A 1 88 ? 10.322 111.009 66.580 1.00 32.28 83 VAL A O 1
ATOM 626 N N . VAL A 1 89 ? 11.429 109.088 66.961 1.00 23.92 84 VAL A N 1
ATOM 627 C CA . VAL A 1 89 ? 10.895 108.868 68.300 1.00 23.88 84 VAL A CA 1
ATOM 628 C C . VAL A 1 89 ? 12.032 108.746 69.308 1.00 20.69 84 VAL A C 1
ATOM 629 O O . VAL A 1 89 ? 13.014 108.049 69.066 1.00 28.86 84 VAL A O 1
ATOM 633 N N . TYR A 1 90 ? 11.903 109.446 70.429 1.00 25.62 85 TYR A N 1
ATOM 634 C CA . TYR A 1 90 ? 12.881 109.389 71.514 1.00 15.63 85 TYR A CA 1
ATOM 635 C C . TYR A 1 90 ? 12.409 108.425 72.581 1.00 14.78 85 TYR A C 1
ATOM 636 O O . TYR A 1 90 ? 11.277 108.516 73.064 1.00 23.13 85 TYR A O 1
ATOM 645 N N . LEU A 1 91 ? 13.265 107.477 72.926 1.00 16.73 86 LEU A N 1
ATOM 646 C CA . LEU A 1 91 ? 12.894 106.430 73.865 1.00 17.14 86 LEU A CA 1
ATOM 647 C C . LEU A 1 91 ? 13.752 106.582 75.119 1.00 27.25 86 LEU A C 1
ATOM 648 O O . LEU A 1 91 ? 14.992 106.549 75.051 1.00 22.97 86 LEU A O 1
ATOM 653 N N . TYR A 1 92 ? 13.076 106.797 76.246 1.00 13.65 87 TYR A N 1
ATOM 654 C CA . TYR A 1 92 ? 13.729 107.011 77.522 1.00 12.39 87 TYR A CA 1
ATOM 655 C C . TYR A 1 92 ? 13.424 105.855 78.441 1.00 15.87 87 TYR A C 1
ATOM 656 O O . TYR A 1 92 ? 12.257 105.621 78.759 1.00 22.46 87 TYR A O 1
ATOM 665 N N . PHE A 1 93 ? 14.446 105.153 78.897 1.00 15.49 88 PHE A N 1
ATOM 666 C CA . PHE A 1 93 ? 14.223 104.167 79.934 1.00 20.45 88 PHE A CA 1
ATOM 667 C C . PHE A 1 93 ? 14.205 104.890 81.254 1.00 23.97 88 PHE A C 1
ATOM 668 O O . PHE A 1 93 ? 14.817 105.940 81.424 1.00 21.16 88 PHE A O 1
ATOM 676 N N . ILE A 1 94 ? 13.481 104.314 82.186 1.00 23.05 89 ILE A N 1
ATOM 677 C CA . ILE A 1 94 ? 13.376 104.861 83.508 1.00 25.47 89 ILE A CA 1
ATOM 678 C C . ILE A 1 94 ? 14.615 104.487 84.343 1.00 23.19 89 ILE A C 1
ATOM 679 O O . ILE A 1 94 ? 15.145 103.384 84.215 1.00 28.60 89 ILE A O 1
ATOM 684 N N . LYS A 1 95 ? 15.093 105.432 85.150 1.00 25.47 90 LYS A N 1
ATOM 685 C CA . LYS A 1 95 ? 16.298 105.259 85.948 1.00 27.56 90 LYS A CA 1
ATOM 686 C C . LYS A 1 95 ? 16.262 103.924 86.669 1.00 32.83 90 LYS A C 1
ATOM 687 O O . LYS A 1 95 ? 15.269 103.617 87.344 1.00 31.49 90 LYS A O 1
ATOM 693 N N . ASN A 1 96 ? 17.325 103.133 86.481 1.00 25.58 91 ASN A N 1
ATOM 694 C CA . ASN A 1 96 ? 17.537 101.863 87.190 1.00 30.44 91 ASN A CA 1
ATOM 695 C C . ASN A 1 96 ? 16.649 100.710 86.759 1.00 28.59 91 ASN A C 1
ATOM 696 O O . ASN A 1 96 ? 16.462 99.756 87.510 1.00 32.20 91 ASN A O 1
ATOM 701 N N . THR A 1 97 ? 16.104 100.793 85.555 1.00 19.93 92 THR A N 1
ATOM 702 C CA . THR A 1 97 ?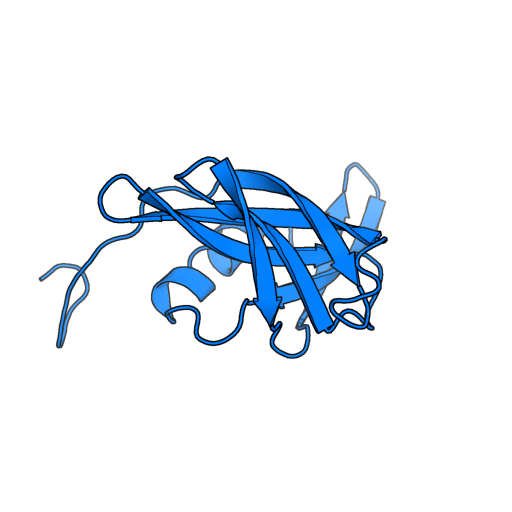 15.304 99.708 85.036 1.00 21.58 92 THR A CA 1
ATOM 703 C C . THR A 1 97 ? 16.227 98.506 84.848 1.00 20.85 92 THR A C 1
ATOM 704 O O . THR A 1 97 ? 17.383 98.666 84.462 1.00 22.61 92 THR A O 1
ATOM 708 N N . ARG A 1 98 ? 15.734 97.315 85.171 1.00 20.48 93 ARG A N 1
ATOM 709 C CA . ARG A 1 98 ? 16.504 96.089 84.976 1.00 18.33 93 ARG A CA 1
ATOM 710 C C . ARG A 1 98 ? 16.833 95.885 83.493 1.00 26.39 93 ARG A C 1
ATOM 711 O O . ARG A 1 98 ? 16.039 96.253 82.614 1.00 29.51 93 ARG A O 1
ATOM 719 N N . SER A 1 99 ? 17.991 95.286 83.221 1.00 23.50 94 SER A N 1
ATOM 720 C CA . SER A 1 99 ? 18.468 95.095 81.852 1.00 22.75 94 SER A CA 1
ATOM 721 C C . SER A 1 99 ? 17.515 94.250 81.008 1.00 25.51 94 SER A C 1
ATOM 722 O O . SER A 1 99 ? 17.296 94.529 79.823 1.00 29.42 94 SER A O 1
ATOM 725 N N . ILE A 1 100 ? 16.952 93.213 81.622 1.00 18.25 95 ILE A N 1
ATOM 726 C CA . ILE A 1 100 ? 16.060 92.325 80.908 1.00 22.94 95 ILE A CA 1
ATOM 727 C C . ILE A 1 100 ? 14.776 93.084 80.564 1.00 29.21 95 ILE A C 1
ATOM 728 O O . ILE A 1 100 ? 14.191 92.884 79.500 1.00 31.63 95 ILE A O 1
ATOM 733 N N . VAL A 1 101 ? 14.371 93.997 81.441 1.00 26.05 96 VAL A N 1
ATOM 734 C CA . VAL A 1 101 ? 13.158 94.758 81.206 1.00 26.69 96 VAL A CA 1
ATOM 735 C C . VAL A 1 101 ? 13.396 95.805 80.120 1.00 25.85 96 VAL A C 1
ATOM 736 O O . VAL A 1 101 ? 12.513 96.050 79.287 1.00 18.18 96 VAL A O 1
ATOM 740 N N . ARG A 1 102 ? 14.588 96.405 80.107 1.00 18.43 97 ARG A N 1
ATOM 741 C CA . ARG A 1 102 ? 14.963 97.301 79.007 1.00 16.26 97 ARG A CA 1
ATOM 742 C C . ARG A 1 102 ? 14.909 96.574 77.665 1.00 22.79 97 ARG A C 1
ATOM 743 O O . ARG A 1 102 ? 14.413 97.104 76.675 1.00 27.69 97 ARG A O 1
ATOM 751 N N . GLY A 1 103 ? 15.442 95.357 77.640 1.00 26.49 98 GLY A N 1
ATOM 752 C CA . GLY A 1 103 ? 15.459 94.563 76.430 1.00 15.95 98 GLY A CA 1
ATOM 753 C C . GLY A 1 103 ? 14.052 94.243 75.966 1.00 24.13 98 GLY A C 1
ATOM 754 O O . GLY A 1 103 ? 13.774 94.260 74.756 1.00 24.73 98 GLY A O 1
ATOM 755 N N A MET A 1 104 ? 13.178 93.926 76.926 0.48 16.13 99 MET A N 1
ATOM 756 N N B MET A 1 104 ? 13.161 93.969 76.911 0.52 15.97 99 MET A N 1
ATOM 757 C CA A MET A 1 104 ? 11.771 93.648 76.648 0.48 17.89 99 MET A CA 1
ATOM 758 C CA B MET A 1 104 ? 11.794 93.634 76.557 0.52 17.71 99 MET A CA 1
ATOM 759 C C A MET A 1 104 ? 11.168 94.741 75.772 0.48 18.31 99 MET A C 1
ATOM 760 C C B MET A 1 104 ? 11.111 94.749 75.779 0.52 18.42 99 MET A C 1
ATOM 761 O O A MET A 1 104 ? 10.589 94.455 74.725 0.48 17.36 99 MET A O 1
ATOM 762 O O B MET A 1 104 ? 10.410 94.485 74.807 0.52 17.65 99 MET A O 1
ATOM 771 N N . VAL A 1 105 ? 11.329 95.992 76.201 1.00 18.78 100 VAL A N 1
ATOM 772 C CA . VAL A 1 105 ? 10.831 97.141 75.459 1.00 14.70 100 VAL A CA 1
ATOM 773 C C . VAL A 1 105 ? 11.453 97.189 74.062 1.00 20.61 100 VAL A C 1
ATOM 774 O O . VAL A 1 105 ? 10.750 97.414 73.074 1.00 18.67 100 VAL A O 1
ATOM 778 N N . LEU A 1 106 ? 12.766 96.982 73.978 1.00 20.40 101 LEU A N 1
ATOM 779 C CA . LEU A 1 106 ? 13.448 97.050 72.685 1.00 23.88 101 LEU A CA 1
ATOM 780 C C . LEU A 1 106 ? 12.924 95.956 71.769 1.00 26.58 101 LEU A C 1
ATOM 781 O O . LEU A 1 106 ? 12.711 96.180 70.574 1.00 26.50 101 LEU A O 1
ATOM 786 N N . GLY A 1 107 ? 12.725 94.772 72.339 1.00 22.15 102 GLY A N 1
ATOM 787 C CA . GLY A 1 107 ? 12.188 93.656 71.593 1.00 16.27 102 GLY A CA 1
ATOM 788 C C . GLY A 1 107 ? 10.792 93.965 71.081 1.00 22.98 102 GLY A C 1
ATOM 789 O O . GLY A 1 107 ? 10.470 93.637 69.942 1.00 26.82 102 GLY A O 1
ATOM 790 N N . ALA A 1 108 ? 9.969 94.604 71.913 1.00 15.47 103 ALA A N 1
ATOM 791 C CA . ALA A 1 108 ? 8.566 94.845 71.565 1.00 17.69 103 ALA A CA 1
ATOM 792 C C . ALA A 1 108 ? 8.431 95.831 70.413 1.00 23.19 103 ALA A C 1
ATOM 793 O O . ALA A 1 108 ? 7.477 95.759 69.641 1.00 31.14 103 ALA A O 1
ATOM 795 N N . ILE A 1 109 ? 9.388 96.741 70.280 1.00 20.72 104 ILE A N 1
ATOM 796 C CA . ILE A 1 109 ? 9.290 97.782 69.250 1.00 20.31 104 ILE A CA 1
ATOM 797 C C . ILE A 1 109 ? 10.134 97.463 68.021 1.00 22.17 104 ILE A C 1
ATOM 798 O O . ILE A 1 109 ? 10.079 98.184 67.028 1.00 28.98 104 ILE A O 1
ATOM 803 N N . SER A 1 110 ? 10.898 96.378 68.070 1.00 16.97 105 SER A N 1
ATOM 804 C CA . SER A 1 110 ? 11.807 96.069 66.970 1.00 22.67 105 SER A CA 1
ATOM 805 C C . SER A 1 110 ? 11.103 95.919 65.611 1.00 26.83 105 SER A C 1
ATOM 806 O O . SER A 1 110 ? 11.645 96.295 64.581 1.00 29.11 105 SER A O 1
ATOM 809 N N A ASN A 1 111 ? 9.895 95.380 65.595 0.43 31.61 106 ASN A N 1
ATOM 810 N N B ASN A 1 111 ? 9.895 95.370 65.644 0.57 31.58 106 ASN A N 1
ATOM 811 C CA A ASN A 1 111 ? 9.220 95.218 64.313 0.43 35.28 106 ASN A CA 1
ATOM 812 C CA B ASN A 1 111 ? 9.043 95.213 64.465 0.57 35.81 106 ASN A CA 1
ATOM 813 C C A ASN A 1 111 ? 8.667 96.535 63.783 0.43 35.35 106 ASN A C 1
ATOM 814 C C B ASN A 1 111 ? 8.775 96.535 63.760 0.57 35.46 106 ASN A C 1
ATOM 815 O O A ASN A 1 111 ? 8.046 96.575 62.726 0.43 36.74 106 ASN A O 1
ATOM 816 O O B ASN A 1 111 ? 8.485 96.576 62.569 0.57 36.73 106 ASN A O 1
ATOM 825 N N . VAL A 1 112 ? 8.902 97.614 64.518 1.00 29.98 107 VAL A N 1
ATOM 826 C CA . VAL A 1 112 ? 8.371 98.902 64.140 1.00 30.96 107 VAL A CA 1
ATOM 827 C C . VAL A 1 112 ? 9.504 99.925 63.983 1.00 28.47 107 VAL A C 1
ATOM 828 O O . VAL A 1 112 ? 9.306 101.031 63.477 1.00 27.80 107 VAL A O 1
ATOM 832 N N . VAL A 1 113 ? 10.709 99.513 64.365 1.00 25.66 108 VAL A N 1
ATOM 833 C CA . VAL A 1 113 ? 11.911 100.334 64.206 1.00 29.76 108 VAL A CA 1
ATOM 834 C C . VAL A 1 113 ? 12.541 100.194 62.825 1.00 33.59 108 VAL A C 1
ATOM 835 O O . VAL A 1 113 ? 12.960 99.097 62.445 1.00 33.50 108 VAL A O 1
ATOM 839 N N . VAL A 1 114 ? 12.640 101.295 62.079 1.00 27.57 109 VAL A N 1
ATOM 840 C CA . VAL A 1 114 ? 13.207 101.209 60.734 1.00 25.27 109 VAL A CA 1
ATOM 841 C C . VAL A 1 114 ? 14.466 102.066 60.516 1.00 30.35 109 VAL A C 1
ATOM 842 O O . VAL A 1 114 ? 15.115 101.960 59.469 1.00 36.89 109 VAL A O 1
ATOM 846 N N . LEU A 1 115 ? 14.815 102.903 61.495 1.00 25.21 110 LEU A N 1
ATOM 847 C CA . LEU A 1 115 ? 16.093 103.616 61.490 1.00 20.85 110 LEU A CA 1
ATOM 848 C C . LEU A 1 115 ? 16.662 103.600 62.900 1.00 25.65 110 LEU A C 1
ATOM 849 O O . LEU A 1 115 ? 15.903 103.720 63.855 1.00 22.49 110 LEU A O 1
ATOM 854 N N . GLN A 1 116 ? 17.983 103.473 63.036 1.00 36.42 111 GLN A N 1
ATOM 855 C CA . GLN A 1 116 ? 18.625 103.546 64.359 1.00 36.13 111 GLN A CA 1
ATOM 856 C C . GLN A 1 116 ? 20.108 103.916 64.303 1.00 23.38 111 GLN A C 1
ATOM 857 O O . GLN A 1 116 ? 20.579 104.426 63.284 1.00 30.50 111 GLN A O 1
#